Protein AF-A0A1Q8QJV6-F1 (afdb_monomer)

InterPro domains:
  IPR013087 Zinc finger C2H2-type [PS00028] (13-34)

Nearest PDB structures (foldseek):
  2drp-assembly2_D  TM=9.389E-01  e=5.706E-01  Drosophila melanogaster
  2rsi-assembly1_A  TM=9.051E-01  e=7.697E-01  Homo sapiens
  2rsj-assembly1_A  TM=8.486E-01  e=6.627E-01  Homo sapiens
  5t0u-assembly2_D  TM=8.045E-01  e=1.206E+00  Homo sapiens
  5kkq-assembly2_D  TM=8.374E-01  e=1.889E+00  Homo sapiens

Structure (mmCIF, N/CA/C/O backbone):
data_AF-A0A1Q8QJV6-F1
#
_entry.id   AF-A0A1Q8QJV6-F1
#
loop_
_atom_site.group_PDB
_atom_site.id
_atom_site.type_symbol
_atom_site.label_atom_id
_atom_site.label_alt_id
_atom_site.label_comp_id
_atom_site.label_asym_id
_atom_site.label_entity_id
_atom_site.label_seq_id
_atom_site.pdbx_PDB_ins_code
_atom_site.Cartn_x
_atom_site.Cartn_y
_atom_site.Cartn_z
_atom_site.occupancy
_atom_site.B_iso_or_equiv
_atom_site.auth_seq_id
_atom_site.auth_comp_id
_atom_site.auth_asym_id
_atom_site.auth_atom_id
_atom_site.pdbx_PDB_model_num
ATOM 1 N N . MET A 1 1 ? -5.558 8.139 -20.025 1.00 41.31 1 MET A N 1
ATOM 2 C CA . MET A 1 1 ? -5.447 6.692 -19.722 1.00 41.31 1 MET A CA 1
ATOM 3 C C . MET A 1 1 ? -4.220 6.546 -18.834 1.00 41.31 1 MET A C 1
ATOM 5 O O . MET A 1 1 ? -3.195 7.081 -19.243 1.00 41.31 1 MET A O 1
ATOM 9 N N . PRO A 1 2 ? -4.290 6.001 -17.607 1.00 48.22 2 PRO A N 1
ATOM 10 C CA . PRO A 1 2 ? -3.127 5.999 -16.725 1.00 48.22 2 PRO A CA 1
ATOM 11 C C . PRO A 1 2 ? -2.060 5.078 -17.318 1.00 48.22 2 PRO A C 1
ATOM 13 O O . PRO A 1 2 ? -2.323 3.907 -17.579 1.00 48.22 2 PRO A O 1
ATOM 16 N N . VAL A 1 3 ? -0.883 5.641 -17.582 1.00 48.81 3 VAL A N 1
ATOM 17 C CA . VAL A 1 3 ? 0.257 4.943 -18.179 1.00 48.81 3 VAL A CA 1
ATOM 18 C C . VAL A 1 3 ? 0.836 3.999 -17.128 1.00 48.81 3 VAL A C 1
ATOM 20 O O . VAL A 1 3 ? 1.380 4.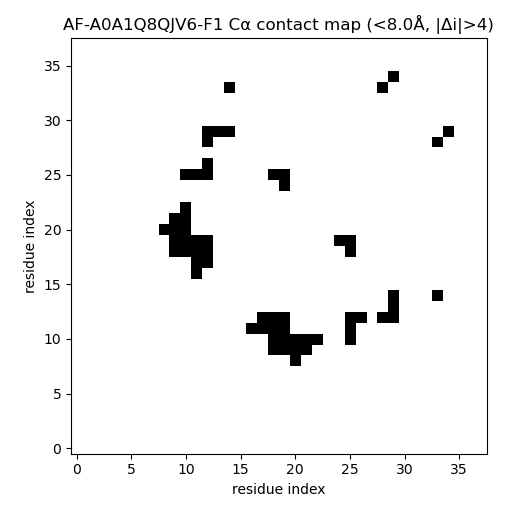438 -16.115 1.00 48.81 3 VAL A O 1
ATOM 23 N N . LEU A 1 4 ? 0.670 2.696 -17.355 1.00 49.34 4 LEU A N 1
ATOM 24 C CA . LEU A 1 4 ? 1.283 1.640 -16.560 1.00 49.34 4 LEU A CA 1
ATOM 25 C C . LEU A 1 4 ? 2.802 1.694 -16.811 1.00 49.34 4 LEU A C 1
ATOM 27 O O . LEU A 1 4 ? 3.235 1.640 -17.960 1.00 49.34 4 LEU A O 1
ATOM 31 N N . GLY A 1 5 ? 3.610 1.870 -15.761 1.00 55.44 5 GLY A N 1
ATOM 32 C CA . GLY A 1 5 ? 5.073 1.885 -15.890 1.00 55.44 5 GLY A CA 1
ATOM 33 C C . GLY A 1 5 ? 5.617 0.578 -16.498 1.00 55.44 5 GLY A C 1
ATOM 34 O O . GLY A 1 5 ? 4.914 -0.431 -16.476 1.00 55.44 5 GLY A O 1
ATOM 35 N N . PRO A 1 6 ? 6.868 0.558 -16.996 1.00 60.22 6 PRO A N 1
ATOM 36 C CA . PRO A 1 6 ? 7.399 -0.507 -17.860 1.00 60.22 6 PRO A CA 1
ATOM 37 C C . PRO A 1 6 ? 7.446 -1.919 -17.247 1.00 60.22 6 PRO A C 1
ATOM 39 O O . PRO A 1 6 ? 7.584 -2.876 -17.997 1.00 60.22 6 PRO A O 1
ATOM 42 N N . ASP A 1 7 ? 7.295 -2.071 -15.925 1.00 60.25 7 ASP A N 1
ATOM 43 C CA . ASP A 1 7 ? 7.196 -3.388 -15.272 1.00 60.25 7 ASP A CA 1
ATOM 44 C C . ASP A 1 7 ? 5.774 -3.726 -14.783 1.00 60.25 7 ASP A C 1
ATOM 46 O O . ASP A 1 7 ? 5.529 -4.843 -14.348 1.00 60.25 7 ASP A O 1
ATOM 50 N N . GLY A 1 8 ? 4.815 -2.792 -14.850 1.00 60.94 8 GLY A N 1
ATOM 51 C CA . GLY A 1 8 ? 3.398 -2.990 -14.500 1.00 60.94 8 GLY A CA 1
ATOM 52 C C . GLY A 1 8 ? 3.080 -3.415 -13.057 1.00 60.94 8 GLY A C 1
ATOM 53 O O . GLY A 1 8 ? 1.915 -3.414 -12.660 1.00 60.94 8 GLY A O 1
ATOM 54 N N . LYS A 1 9 ? 4.095 -3.757 -12.266 1.00 71.44 9 LYS A N 1
ATOM 55 C CA . LYS A 1 9 ? 3.982 -4.360 -10.944 1.00 71.44 9 LYS A CA 1
ATOM 56 C C . LYS A 1 9 ? 4.090 -3.276 -9.885 1.00 71.44 9 LYS A C 1
ATOM 58 O O . LYS A 1 9 ? 5.175 -2.830 -9.529 1.00 71.44 9 LYS A O 1
ATOM 63 N N . PHE A 1 10 ? 2.938 -2.833 -9.399 1.00 77.31 10 PHE A N 1
ATOM 64 C CA . PHE A 1 10 ? 2.866 -2.128 -8.127 1.00 77.31 10 PHE A CA 1
ATOM 65 C C . PHE A 1 10 ? 2.747 -3.170 -7.018 1.00 77.31 10 PHE A C 1
ATOM 67 O O . PHE A 1 10 ? 2.005 -4.141 -7.158 1.00 77.31 10 PHE A O 1
ATOM 74 N N . VAL A 1 11 ? 3.465 -2.966 -5.920 1.00 82.56 11 VAL A N 1
ATOM 75 C CA . VAL A 1 11 ? 3.321 -3.780 -4.714 1.00 82.56 11 VAL A CA 1
ATOM 76 C C . VAL A 1 11 ? 2.214 -3.173 -3.871 1.00 82.56 11 VAL A C 1
ATOM 78 O O . VAL A 1 11 ? 2.189 -1.968 -3.627 1.00 82.56 11 VAL A O 1
ATOM 81 N N . HIS A 1 12 ? 1.263 -4.000 -3.465 1.00 84.62 12 HIS A N 1
ATOM 82 C CA . HIS A 1 12 ? 0.154 -3.575 -2.627 1.00 84.62 12 HIS A CA 1
ATOM 83 C C . HIS A 1 12 ? 0.512 -3.840 -1.167 1.00 84.62 12 HIS A C 1
ATOM 85 O O . HIS A 1 12 ? 1.115 -4.865 -0.861 1.00 84.62 12 HIS A O 1
ATOM 91 N N . CYS A 1 13 ? 0.143 -2.920 -0.278 1.00 86.00 13 CYS A N 1
ATOM 92 C CA . CYS A 1 13 ? 0.159 -3.210 1.151 1.00 86.00 13 CYS A CA 1
ATOM 93 C C . CYS A 1 13 ? -0.837 -4.342 1.444 1.00 86.00 13 CYS A C 1
ATOM 95 O O . CYS A 1 13 ? -1.954 -4.343 0.924 1.00 86.00 13 CYS A O 1
ATOM 97 N N . SER A 1 14 ? -0.453 -5.298 2.285 1.00 82.31 14 SER A N 1
ATOM 98 C CA . SER A 1 14 ? -1.312 -6.432 2.651 1.00 82.31 14 SER A CA 1
ATOM 99 C C . SER A 1 14 ? -2.442 -6.020 3.597 1.00 82.31 14 SER A C 1
ATOM 101 O O . SER A 1 14 ? -3.456 -6.706 3.695 1.00 82.31 14 SER A O 1
ATOM 103 N N . TYR A 1 15 ? -2.278 -4.886 4.281 1.00 83.75 15 TYR A N 1
ATOM 104 C CA . TYR A 1 15 ? -3.190 -4.395 5.314 1.00 83.75 15 TYR A CA 1
ATOM 105 C C . TYR A 1 15 ? -4.069 -3.229 4.839 1.00 83.75 15 TYR A C 1
ATOM 107 O O . TYR A 1 15 ? -5.059 -2.901 5.491 1.00 83.75 15 TYR A O 1
ATOM 115 N N . CYS A 1 16 ? -3.736 -2.578 3.717 1.00 87.06 16 CYS A N 1
ATOM 116 C CA . CYS A 1 16 ? -4.529 -1.478 3.172 1.00 87.06 16 CYS A CA 1
ATOM 117 C C . CYS A 1 16 ? -4.430 -1.369 1.645 1.00 87.06 16 CYS A C 1
ATOM 119 O O . CYS A 1 16 ? 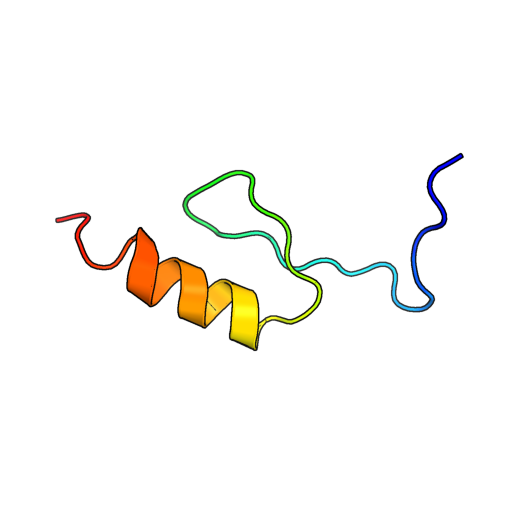-3.564 -1.945 1.000 1.00 87.06 16 CYS A O 1
ATOM 121 N N . THR A 1 17 ? -5.291 -0.555 1.038 1.00 84.88 17 THR A N 1
ATOM 122 C CA . THR A 1 17 ? -5.373 -0.401 -0.426 1.00 84.88 17 THR A CA 1
ATOM 123 C C . THR A 1 17 ? -4.266 0.482 -1.027 1.00 84.88 17 THR A C 1
ATOM 125 O O . THR A 1 17 ? -4.393 0.957 -2.161 1.00 84.88 17 THR A O 1
ATOM 128 N N . GLN A 1 18 ? -3.194 0.755 -0.276 1.00 86.88 18 GLN A N 1
ATOM 129 C CA . GLN A 1 18 ? -2.097 1.606 -0.725 1.00 86.88 18 GLN A CA 1
ATOM 130 C C . GLN A 1 18 ? -1.156 0.835 -1.657 1.00 86.88 18 GLN A C 1
ATOM 132 O O . GLN A 1 18 ? -0.836 -0.333 -1.430 1.00 86.88 18 GLN A O 1
ATOM 137 N N . LYS A 1 19 ? -0.744 1.502 -2.738 1.00 85.69 19 LYS A 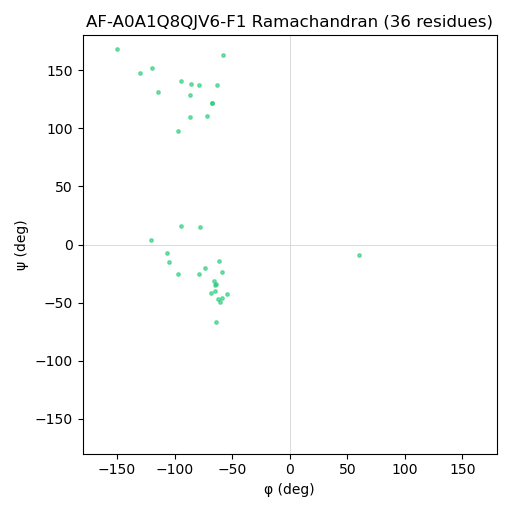N 1
ATOM 138 C CA . LYS A 1 19 ? 0.052 0.918 -3.821 1.00 85.69 19 LYS A CA 1
ATOM 139 C C . LYS A 1 19 ? 1.414 1.585 -3.841 1.00 85.69 19 LYS A C 1
ATOM 141 O O . LYS A 1 19 ? 1.499 2.812 -3.866 1.00 85.69 19 LYS A O 1
ATOM 146 N N . PHE A 1 20 ? 2.454 0.778 -3.893 1.00 85.88 20 PHE A N 1
ATOM 147 C CA . PHE A 1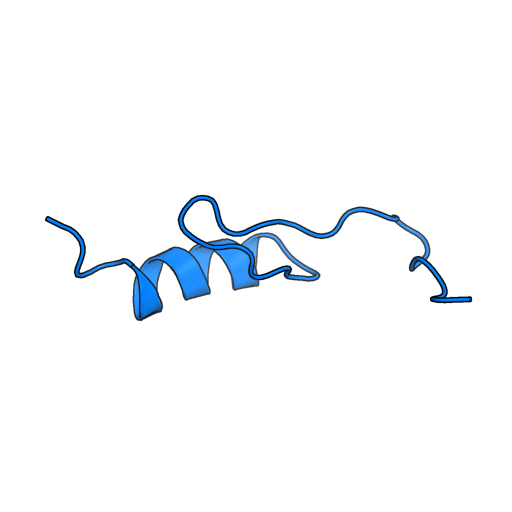 20 ? 3.839 1.208 -3.893 1.00 85.88 20 PHE A CA 1
ATOM 148 C C . PHE A 1 20 ? 4.526 0.745 -5.164 1.00 85.88 20 PHE A C 1
ATOM 150 O O . PHE A 1 20 ? 4.158 -0.256 -5.777 1.00 85.88 20 PHE A O 1
ATOM 157 N N . ARG A 1 21 ? 5.542 1.495 -5.580 1.00 83.19 21 ARG A N 1
ATOM 158 C CA . ARG A 1 21 ? 6.351 1.133 -6.745 1.00 83.19 21 ARG A CA 1
ATOM 159 C C . ARG A 1 21 ? 7.378 0.047 -6.418 1.00 83.19 21 ARG A C 1
ATOM 161 O O . ARG A 1 21 ? 7.779 -0.681 -7.316 1.00 83.19 21 ARG A O 1
ATOM 168 N N . PHE A 1 22 ? 7.779 -0.062 -5.152 1.00 83.44 22 PHE A N 1
ATOM 169 C CA . PHE A 1 22 ? 8.778 -1.015 -4.684 1.00 83.44 22 PHE A CA 1
ATOM 170 C C . PHE A 1 22 ? 8.276 -1.783 -3.465 1.00 83.44 22 PHE A C 1
ATOM 172 O O . PHE A 1 22 ? 7.561 -1.243 -2.620 1.00 83.44 22 PHE A O 1
ATOM 179 N N . GLU A 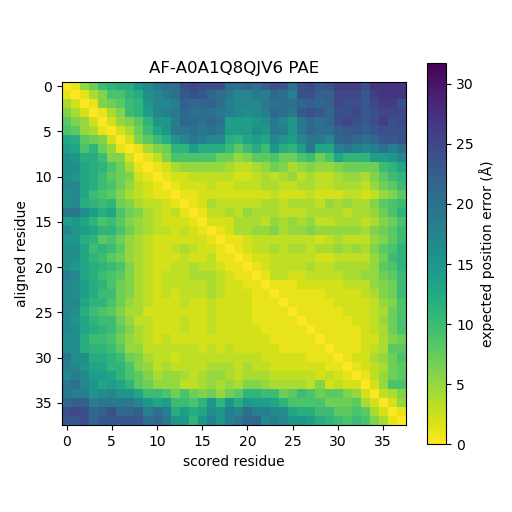1 23 ? 8.708 -3.038 -3.352 1.00 83.62 23 GLU A N 1
ATOM 180 C CA . GLU A 1 23 ? 8.389 -3.895 -2.207 1.00 83.62 23 GLU A CA 1
ATOM 181 C C . GLU A 1 23 ? 8.973 -3.350 -0.900 1.00 83.62 23 GLU A C 1
ATOM 183 O O . GLU A 1 23 ? 8.344 -3.455 0.147 1.00 83.62 23 GLU A O 1
ATOM 188 N N . TYR A 1 24 ? 10.149 -2.717 -0.958 1.00 85.62 24 TYR A N 1
ATOM 189 C CA . TYR A 1 24 ? 10.765 -2.082 0.207 1.00 85.62 24 TYR A CA 1
ATOM 190 C C . TYR A 1 24 ? 9.865 -0.994 0.810 1.00 85.62 24 TYR A C 1
ATOM 192 O O . TYR A 1 24 ? 9.650 -0.983 2.020 1.00 85.62 24 TYR A O 1
ATOM 200 N N . ASP A 1 25 ? 9.296 -0.119 -0.026 1.00 87.75 25 ASP A N 1
ATOM 201 C CA . ASP A 1 25 ? 8.378 0.927 0.433 1.00 87.75 25 ASP A CA 1
ATOM 202 C C . ASP A 1 25 ? 7.089 0.333 1.007 1.00 87.75 25 ASP A C 1
ATOM 204 O O . ASP A 1 25 ? 6.627 0.788 2.052 1.00 87.75 25 ASP A O 1
ATOM 208 N N . ALA A 1 26 ? 6.547 -0.718 0.377 1.00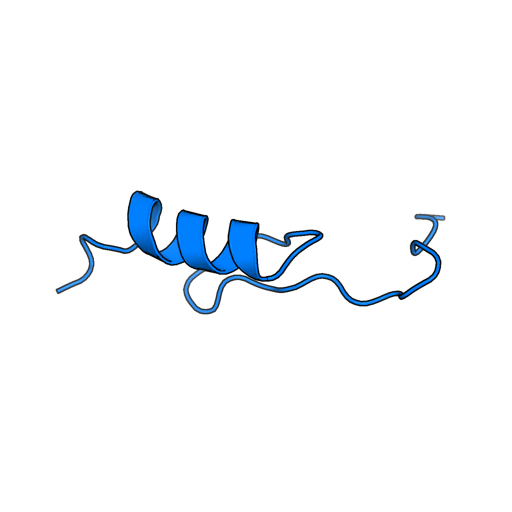 87.00 26 ALA A N 1
ATOM 209 C CA . ALA A 1 26 ? 5.383 -1.430 0.899 1.00 87.00 26 ALA A CA 1
ATOM 210 C C . ALA A 1 26 ? 5.674 -2.039 2.278 1.00 87.00 26 ALA A C 1
ATOM 212 O O . ALA A 1 26 ? 4.945 -1.760 3.223 1.00 87.00 26 ALA A O 1
ATOM 213 N N . ARG A 1 27 ? 6.787 -2.767 2.439 1.00 86.06 27 ARG A N 1
ATOM 214 C CA . ARG A 1 27 ? 7.178 -3.373 3.723 1.00 86.06 27 ARG A CA 1
ATOM 215 C C . ARG A 1 27 ? 7.504 -2.348 4.803 1.00 86.06 27 ARG A C 1
ATOM 217 O O . ARG A 1 27 ? 7.241 -2.594 5.981 1.00 86.06 27 ARG A O 1
ATOM 224 N N . LYS A 1 28 ? 8.097 -1.210 4.436 1.00 89.19 28 LYS A N 1
ATOM 225 C CA . LYS A 1 28 ? 8.348 -0.113 5.377 1.00 89.19 28 LYS A CA 1
ATOM 226 C C . LYS A 1 28 ? 7.037 0.536 5.807 1.00 89.19 28 LYS A C 1
ATOM 228 O O . LYS A 1 28 ? 6.862 0.796 6.988 1.00 89.19 28 LYS A O 1
ATOM 233 N N . HIS A 1 29 ? 6.104 0.739 4.882 1.00 90.19 29 HIS A N 1
ATOM 234 C CA . HIS A 1 29 ? 4.768 1.229 5.193 1.00 90.19 29 HIS A CA 1
ATOM 235 C C . HIS A 1 29 ? 3.996 0.258 6.094 1.00 90.19 29 HIS A C 1
ATOM 237 O O . HIS A 1 29 ? 3.424 0.691 7.087 1.00 90.19 29 HIS A O 1
ATOM 243 N N . GLU A 1 30 ? 3.994 -1.038 5.778 1.00 88.94 30 GLU A N 1
ATOM 244 C CA . GLU A 1 30 ? 3.396 -2.081 6.620 1.00 88.94 30 GLU A CA 1
ATOM 245 C C . GLU A 1 30 ? 3.973 -2.029 8.026 1.00 88.94 30 GLU A C 1
ATOM 247 O O . GLU A 1 30 ? 3.235 -2.050 9.004 1.00 88.94 30 GLU A O 1
ATOM 252 N N . GLN A 1 31 ? 5.285 -1.841 8.135 1.00 87.00 31 GLN A N 1
ATOM 253 C CA . GLN A 1 31 ? 5.899 -1.611 9.424 1.00 87.00 31 GLN A CA 1
ATOM 254 C C . GLN A 1 31 ? 5.408 -0.292 10.049 1.00 87.00 31 GLN A C 1
ATOM 256 O O . GLN A 1 31 ? 4.676 -0.306 11.020 1.00 87.00 31 GLN A O 1
ATOM 261 N N . GLU A 1 32 ? 5.702 0.879 9.506 1.00 88.31 32 GLU A N 1
ATOM 262 C CA . GLU A 1 32 ? 5.428 2.150 10.196 1.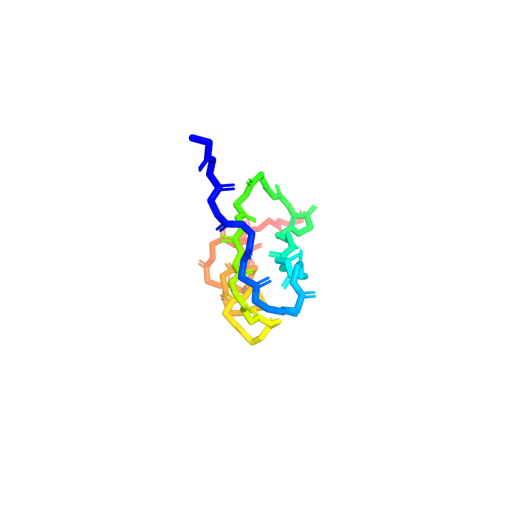00 88.31 32 GLU A CA 1
ATOM 263 C C . GLU A 1 32 ? 3.936 2.468 10.413 1.00 88.31 32 GLU A C 1
ATOM 265 O O . GLU A 1 32 ? 3.581 3.135 11.385 1.00 88.31 32 GLU A O 1
ATOM 270 N N . LYS A 1 33 ? 3.053 2.030 9.508 1.00 86.06 33 LYS A N 1
ATOM 271 C CA . LYS A 1 33 ? 1.606 2.295 9.574 1.00 86.06 33 LYS A CA 1
ATOM 272 C C . LYS A 1 33 ? 0.810 1.150 10.189 1.00 86.06 33 LYS A C 1
ATOM 274 O O . LYS A 1 33 ? -0.262 1.422 10.725 1.00 86.06 33 LYS A O 1
ATOM 279 N N . HIS A 1 34 ? 1.309 -0.085 10.123 1.00 83.56 34 HIS A N 1
ATOM 280 C CA . HIS A 1 34 ? 0.598 -1.275 10.597 1.00 83.56 34 HIS A CA 1
ATOM 281 C C . HIS A 1 34 ? 1.344 -2.060 11.703 1.00 83.56 34 HIS A C 1
ATOM 283 O O . HIS A 1 34 ? 0.794 -3.043 12.184 1.00 83.56 34 HIS A O 1
ATOM 289 N N . ILE A 1 35 ? 2.503 -1.598 12.214 1.00 74.56 35 ILE A N 1
ATOM 290 C CA . ILE A 1 35 ? 3.192 -2.165 13.409 1.00 74.56 35 ILE A CA 1
ATOM 291 C C . ILE A 1 35 ? 2.319 -2.139 14.668 1.00 74.56 35 ILE A C 1
ATOM 293 O O . ILE A 1 35 ? 2.534 -2.938 15.573 1.00 74.56 35 ILE A O 1
ATOM 297 N N . ASN A 1 36 ? 1.323 -1.252 14.732 1.00 64.06 36 ASN A N 1
ATOM 298 C CA . ASN A 1 36 ? 0.429 -1.126 15.884 1.00 64.06 36 ASN A CA 1
ATOM 299 C C . ASN A 1 36 ? -0.877 -1.935 15.762 1.00 64.06 36 ASN A C 1
ATOM 301 O O . ASN A 1 36 ? -1.815 -1.663 16.511 1.00 64.06 36 ASN A O 1
ATOM 305 N N . LEU A 1 37 ? -0.975 -2.898 14.840 1.00 58.19 37 LEU A N 1
ATOM 306 C CA . LEU A 1 37 ? -2.076 -3.866 14.837 1.00 58.19 37 LEU A CA 1
ATOM 307 C C . LEU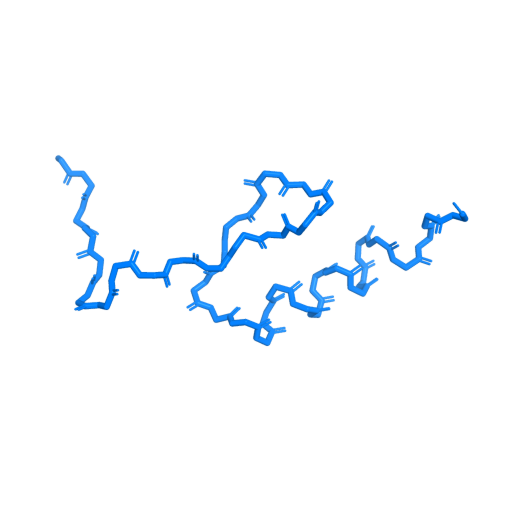 A 1 37 ? -1.708 -5.055 15.748 1.00 58.19 37 LEU A C 1
ATOM 309 O O . LEU A 1 37 ? -0.779 -5.785 15.404 1.00 58.19 37 LEU A O 1
ATOM 313 N N . PRO A 1 38 ? -2.367 -5.211 16.915 1.00 55.38 38 PRO A N 1
ATOM 314 C CA . PRO A 1 38 ? -2.209 -6.384 17.772 1.00 55.38 38 PRO A CA 1
ATOM 315 C C . PRO A 1 38 ? -2.787 -7.655 17.138 1.00 55.38 38 PRO A C 1
ATOM 317 O O . PRO A 1 38 ? -3.731 -7.541 16.319 1.00 55.38 38 PRO A O 1
#

Radius of gyration: 11.6 Å; Cα contacts (8 Å, |Δi|>4): 31; chains: 1; bounding box: 16×13×38 Å

pLDDT: mean 75.92, std 14.42, range [41.31, 90.19]

Sequence (38 aa):
MPVLGPDGKFVHCSYCTQKFRFEYDARKHEQEKHINLP

Organism: NCBI:txid1888891

Mean predicted aligned error: 8.3 Å

Secondary structure (DSSP, 8-state):
-----TT--PEEPSSSS-EESSHHHHHHHHHHHHTT--

Solvent-accessible surface area (backbone atoms only — not comparable to full-at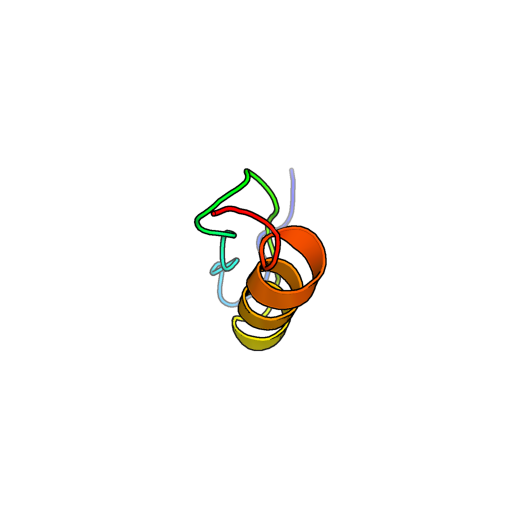om values): 2517 Å² total; per-residue (Å²): 128,88,81,72,58,101,79,70,62,61,30,64,34,94,88,47,95,53,73,25,80,41,62,67,59,23,55,48,46,47,42,80,76,45,65,83,65,130

Foldseek 3Di:
DDDQPPVNDWDAQPVDRDTHPDPVVSVVCCCVVVVPPD